Protein AF-A0A815GR82-F1 (afdb_monomer_lite)

Radius of gyration: 21.77 Å; chains: 1; bounding box: 47×23×67 Å

Secondary structure (DSSP, 8-state):
-HHHHHHHHHHHHHHHHHHHTS-HHHHT--GGGGGGG-----HHHHHHHHHHHHHHHHHHHHHHH-HHHHHHHHHHHHHHHHHHHHHHHHHHHHHHTT--HHHHHHHHHHHHHHHHHHHHHHHHHHHHHHHHHHHHHHHHHHHHHHHHT--

Foldseek 3Di:
DVVVVVVVVVVVVVLLVVVPPPPPVLLPDDPVLPPPPPDDDDDPVCVVVVVVVVSVSVVVCCCVPPPLVVVLVVVLVVLVVVLVVVLVVQLVVLVVVPDDPVVSVVVSVVSNVVSVVVSVVVNVVSSVVVVVVSSVVSVVVVVVVVVVVVD

Organism: NCBI:txid392033

pLDDT: mean 78.32, std 13.06, range [50.53, 94.06]

Sequence (151 aa):
MLSTLFTYTSTCLLFLSRFSTNKRYDVGLPNYIFENEHESINEHTIKKLSYKKEIALVYEWLYIHCSSFRSTCYIVTSIWSIGFLLEFLGRLTLILVRLSINKIVIY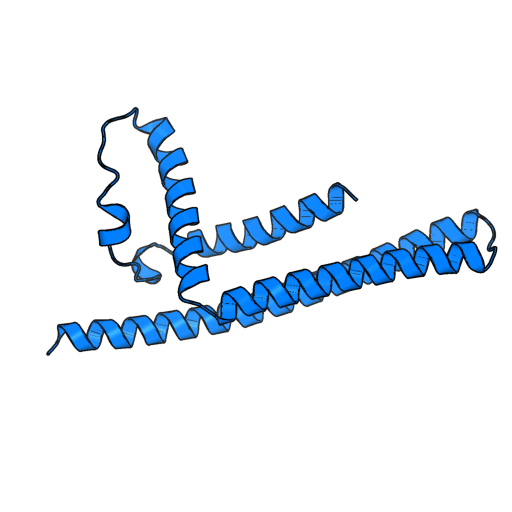GYVILSSVTSIMILLTIICIVKERKQTLIFIKQWKNDHLNVQQE

Structure (mmCIF, N/CA/C/O backbone):
data_AF-A0A815GR82-F1
#
_entry.id   AF-A0A815GR82-F1
#
loop_
_atom_site.group_PDB
_atom_site.id
_atom_site.type_symbol
_atom_site.label_atom_id
_atom_site.label_alt_id
_atom_site.label_comp_id
_atom_site.label_asym_id
_atom_site.label_entity_id
_atom_site.label_seq_id
_atom_site.pdbx_PDB_ins_code
_atom_site.Cartn_x
_atom_site.Cartn_y
_atom_site.Cartn_z
_atom_site.occupancy
_atom_site.B_iso_or_equiv
_atom_site.auth_seq_id
_atom_site.auth_comp_id
_atom_site.auth_asym_id
_atom_site.auth_atom_id
_atom_site.pdbx_PDB_model_num
ATOM 1 N N . MET A 1 1 ? -15.533 1.776 7.549 1.00 50.75 1 MET A N 1
ATOM 2 C CA . MET A 1 1 ? -15.108 0.603 6.756 1.00 50.75 1 MET A CA 1
ATOM 3 C C . MET A 1 1 ? -15.104 0.910 5.257 1.00 50.75 1 MET A C 1
ATOM 5 O O . MET A 1 1 ? -14.072 0.707 4.638 1.00 50.75 1 MET A O 1
ATOM 9 N N . LEU A 1 2 ? -16.168 1.496 4.676 1.00 50.53 2 LEU A N 1
ATOM 10 C CA . LEU A 1 2 ? -16.110 1.999 3.287 1.00 50.53 2 LEU A CA 1
ATOM 11 C C . LEU A 1 2 ? -15.050 3.093 3.079 1.00 50.53 2 LEU A C 1
ATOM 13 O O . LEU A 1 2 ? -14.349 3.082 2.076 1.00 50.53 2 LEU A O 1
ATOM 17 N N . SER A 1 3 ? -14.906 4.008 4.039 1.00 57.38 3 SER A N 1
ATOM 18 C CA . SER A 1 3 ? -13.917 5.089 3.982 1.00 57.38 3 SER A CA 1
ATOM 19 C C . SER A 1 3 ? -12.483 4.565 3.879 1.00 57.38 3 SER A C 1
ATOM 21 O O . SER A 1 3 ? -11.732 5.044 3.043 1.00 57.38 3 SER A O 1
ATOM 23 N N . THR A 1 4 ? -12.127 3.539 4.655 1.00 56.34 4 THR A N 1
ATOM 24 C CA . THR A 1 4 ? -10.796 2.914 4.641 1.00 56.34 4 THR A CA 1
ATOM 25 C C . THR A 1 4 ? -10.513 2.140 3.355 1.00 56.34 4 THR A C 1
ATOM 27 O O . THR A 1 4 ? -9.397 2.208 2.842 1.00 56.34 4 THR A O 1
ATOM 30 N N . LEU A 1 5 ? -11.522 1.466 2.790 1.00 56.56 5 LEU A N 1
ATOM 31 C CA . LEU A 1 5 ? -11.400 0.816 1.482 1.00 56.56 5 LEU A CA 1
ATOM 32 C C . LEU A 1 5 ? -11.158 1.850 0.368 1.00 56.56 5 LEU A C 1
ATOM 34 O O . LEU A 1 5 ? -10.331 1.636 -0.515 1.00 56.56 5 LEU A O 1
ATOM 38 N N . PHE A 1 6 ? -11.826 3.005 0.460 1.00 61.09 6 PHE A N 1
ATOM 39 C CA . PHE A 1 6 ? -11.647 4.114 -0.475 1.00 61.09 6 PHE A CA 1
ATOM 40 C C . PHE A 1 6 ? -10.237 4.711 -0.390 1.00 61.09 6 PHE A C 1
ATOM 42 O O . PHE A 1 6 ? -9.629 5.015 -1.419 1.00 61.09 6 PHE A O 1
ATOM 49 N N . THR A 1 7 ? -9.676 4.831 0.819 1.00 64.62 7 THR A N 1
ATOM 50 C CA . THR A 1 7 ? -8.293 5.292 1.012 1.00 64.62 7 THR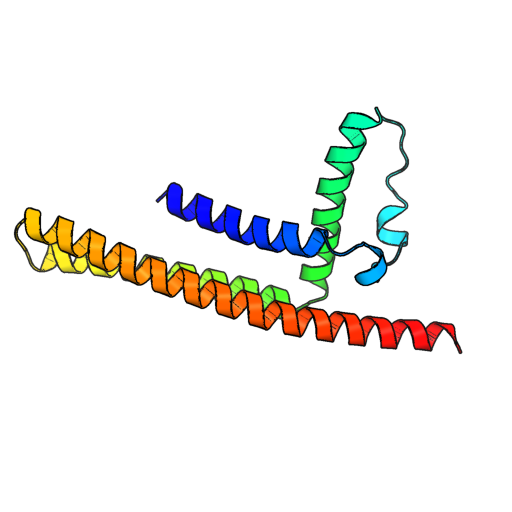 A CA 1
ATOM 51 C C . THR A 1 7 ? -7.284 4.321 0.405 1.00 64.62 7 THR A C 1
ATOM 53 O O . THR A 1 7 ? -6.302 4.768 -0.185 1.00 64.62 7 THR A O 1
ATOM 56 N N . TYR A 1 8 ? -7.534 3.010 0.491 1.00 59.84 8 TYR A N 1
ATOM 57 C CA . TYR A 1 8 ? -6.683 1.975 -0.105 1.00 59.84 8 TYR A CA 1
ATOM 58 C C . TYR A 1 8 ? -6.654 2.075 -1.635 1.00 59.84 8 TYR A C 1
ATOM 60 O O . TYR A 1 8 ? -5.585 2.208 -2.235 1.00 59.84 8 TYR A O 1
ATOM 68 N N . THR A 1 9 ? -7.826 2.114 -2.279 1.00 63.00 9 THR A N 1
ATOM 69 C CA . THR A 1 9 ? -7.900 2.280 -3.738 1.00 63.00 9 THR A CA 1
ATOM 70 C C . THR A 1 9 ? -7.302 3.608 -4.181 1.00 63.00 9 THR A C 1
ATOM 72 O O . THR A 1 9 ? -6.599 3.652 -5.183 1.00 63.00 9 THR A O 1
ATOM 75 N N . SER A 1 10 ? -7.518 4.677 -3.409 1.00 69.88 10 SER A N 1
ATOM 76 C CA . SER A 1 10 ? -7.027 6.017 -3.729 1.00 69.88 10 SER A CA 1
ATOM 77 C C . SER A 1 10 ? -5.509 6.144 -3.579 1.00 69.88 10 SER A C 1
ATOM 79 O O . SER A 1 10 ? -4.862 6.729 -4.439 1.00 69.88 10 SER A O 1
ATOM 81 N N . THR A 1 11 ? -4.897 5.551 -2.548 1.00 66.88 11 THR A N 1
ATOM 82 C CA . THR A 1 11 ? -3.430 5.579 -2.374 1.00 66.88 11 THR A CA 1
ATOM 83 C C . THR A 1 11 ? -2.709 4.745 -3.426 1.00 66.88 11 THR A C 1
ATOM 85 O O . THR A 1 11 ? -1.690 5.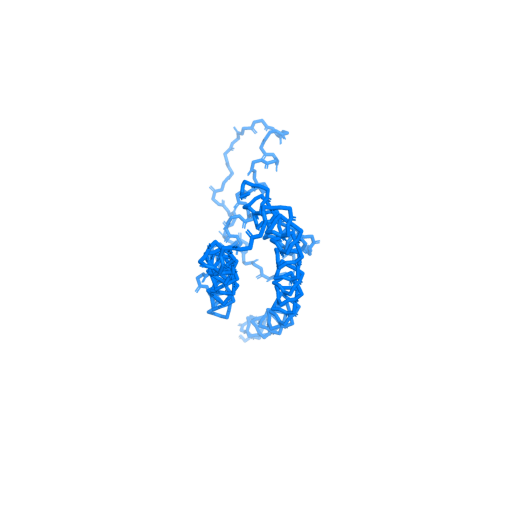190 -3.956 1.00 66.88 11 THR A O 1
ATOM 88 N N . CYS A 1 12 ? -3.269 3.593 -3.799 1.00 64.50 12 CYS A N 1
ATOM 89 C CA . CYS A 1 12 ? -2.762 2.807 -4.919 1.00 64.50 12 CYS A CA 1
ATOM 90 C C . CYS A 1 12 ? -2.897 3.588 -6.242 1.00 64.50 12 CYS A C 1
ATOM 92 O O . CYS A 1 12 ? -1.927 3.713 -6.988 1.00 64.50 12 CYS A O 1
ATOM 94 N N . LEU A 1 13 ? -4.049 4.231 -6.485 1.00 66.19 13 LEU A N 1
ATOM 95 C CA . LEU A 1 13 ? -4.254 5.095 -7.655 1.00 66.19 13 LEU A CA 1
ATOM 96 C C . LEU A 1 13 ? -3.322 6.310 -7.682 1.00 66.19 13 LEU A C 1
ATOM 98 O O . LEU A 1 13 ? -2.836 6.679 -8.746 1.00 66.19 13 LEU A O 1
ATOM 102 N N . LEU A 1 14 ? -3.067 6.945 -6.539 1.00 69.12 14 LEU A N 1
ATOM 103 C CA . LEU A 1 14 ? -2.163 8.091 -6.433 1.00 69.12 14 LEU A CA 1
ATOM 104 C C . LEU A 1 14 ? -0.720 7.685 -6.723 1.00 69.12 14 LEU A C 1
ATOM 106 O O . LEU A 1 14 ? 0.002 8.429 -7.386 1.00 69.12 14 LEU A O 1
ATOM 110 N N . PHE A 1 15 ? -0.305 6.499 -6.275 1.00 67.69 15 PHE A N 1
ATOM 111 C CA . PHE A 1 15 ? 0.989 5.939 -6.645 1.00 67.69 15 PHE A CA 1
ATOM 112 C C . PHE A 1 15 ? 1.081 5.713 -8.161 1.00 67.69 15 PHE A C 1
ATOM 114 O O . PHE A 1 15 ? 2.035 6.173 -8.790 1.00 67.69 15 PHE A O 1
ATOM 121 N N . LEU A 1 16 ? 0.052 5.106 -8.759 1.00 63.84 16 LEU A N 1
ATOM 122 C CA . LEU A 1 16 ? -0.025 4.852 -10.202 1.00 63.84 16 LEU A CA 1
ATOM 123 C C . LEU A 1 16 ? -0.026 6.147 -11.023 1.00 63.84 16 LEU A C 1
ATOM 125 O O . LEU A 1 16 ? 0.732 6.285 -11.982 1.00 63.84 16 LEU A O 1
ATOM 129 N N . SER A 1 17 ? -0.812 7.140 -10.604 1.00 65.75 17 SER A N 1
ATOM 130 C CA . SER A 1 17 ? -0.869 8.448 -11.257 1.00 65.75 17 SER A CA 1
ATOM 131 C C . SER A 1 17 ? 0.486 9.149 -11.235 1.00 65.75 17 SER A C 1
ATOM 133 O O . SER A 1 17 ? 0.823 9.843 -12.189 1.00 65.75 17 SER A O 1
ATOM 135 N N . ARG A 1 18 ? 1.267 8.976 -10.164 1.00 66.31 18 ARG A N 1
ATOM 136 C CA . ARG A 1 18 ? 2.589 9.596 -10.020 1.00 66.31 18 ARG A CA 1
ATOM 137 C C . ARG A 1 18 ? 3.682 8.845 -10.783 1.00 66.31 18 ARG A C 1
ATOM 139 O O . ARG A 1 18 ? 4.707 9.438 -11.109 1.00 66.31 18 ARG A O 1
ATOM 146 N N . PHE A 1 19 ? 3.466 7.565 -11.079 1.00 62.59 19 PHE A N 1
ATOM 147 C CA . PHE A 1 19 ? 4.324 6.796 -11.978 1.00 62.59 19 PHE A CA 1
ATOM 148 C C . PHE A 1 19 ? 4.088 7.201 -13.441 1.00 62.59 19 PHE A C 1
ATOM 150 O O . PHE A 1 19 ? 5.042 7.438 -14.174 1.00 62.59 19 PHE A O 1
ATOM 157 N N . SER A 1 20 ? 2.822 7.397 -13.829 1.00 58.28 20 SER A N 1
ATOM 158 C CA . SER A 1 20 ? 2.429 7.779 -15.193 1.00 58.28 20 SER A CA 1
ATOM 159 C C . SER A 1 20 ? 2.836 9.200 -15.606 1.00 58.28 20 SER A C 1
ATOM 161 O O . SER A 1 20 ? 2.840 9.506 -16.795 1.00 58.28 20 SER A O 1
ATOM 163 N N . THR A 1 21 ? 3.156 10.088 -14.658 1.00 57.88 21 THR A N 1
ATOM 164 C CA . THR A 1 21 ? 3.628 11.448 -14.979 1.00 57.88 21 THR A CA 1
ATOM 165 C C . THR A 1 21 ? 5.073 11.495 -15.471 1.00 57.88 21 THR A C 1
ATOM 167 O O . THR A 1 21 ? 5.479 12.512 -16.032 1.00 57.88 21 THR A O 1
ATOM 170 N N . ASN A 1 22 ? 5.853 10.425 -15.281 1.00 58.66 22 ASN A N 1
ATOM 171 C CA . ASN A 1 22 ? 7.136 10.312 -15.965 1.00 58.66 22 ASN A CA 1
ATOM 172 C C . ASN A 1 22 ? 6.866 10.038 -17.443 1.00 58.66 22 ASN A C 1
ATOM 174 O O . ASN A 1 22 ? 6.060 9.181 -17.798 1.00 58.66 22 ASN A O 1
ATOM 178 N N . LYS A 1 23 ? 7.501 10.824 -18.309 1.00 60.75 23 LYS A N 1
ATOM 179 C CA . LYS A 1 23 ? 7.229 10.797 -19.741 1.00 60.75 23 LYS A CA 1
ATOM 180 C C . LYS A 1 23 ? 7.566 9.402 -20.296 1.00 60.75 23 LYS A C 1
ATOM 182 O O . LYS A 1 23 ? 8.573 8.826 -19.901 1.00 60.75 23 LYS A O 1
ATOM 187 N N . ARG A 1 24 ? 6.741 8.863 -21.209 1.00 61.09 24 ARG A N 1
ATOM 188 C CA . ARG A 1 24 ? 6.836 7.484 -21.758 1.00 61.09 24 ARG A CA 1
ATOM 189 C C . ARG A 1 24 ? 8.261 7.051 -22.136 1.00 61.09 24 ARG A C 1
ATOM 191 O O . ARG A 1 24 ? 8.648 5.910 -21.911 1.00 61.09 24 ARG A O 1
ATOM 198 N N . TYR A 1 25 ? 9.049 7.984 -22.662 1.00 61.19 25 TYR A N 1
ATOM 199 C CA . TYR A 1 25 ? 10.434 7.780 -23.094 1.00 61.19 25 TYR A CA 1
ATOM 200 C C . TYR A 1 25 ? 11.416 7.474 -21.951 1.00 61.19 25 TYR A C 1
ATOM 202 O O . TYR A 1 25 ? 12.452 6.859 -22.194 1.00 61.19 25 TYR A O 1
ATOM 210 N N . ASP A 1 26 ? 11.096 7.834 -20.707 1.00 65.12 26 ASP A N 1
ATOM 211 C CA . ASP A 1 26 ? 11.948 7.529 -19.551 1.00 65.12 26 ASP A CA 1
ATOM 212 C C . ASP A 1 26 ? 11.798 6.081 -19.073 1.00 65.12 26 ASP A C 1
ATOM 214 O O . ASP A 1 26 ? 12.698 5.557 -18.417 1.00 65.12 26 ASP A O 1
ATOM 218 N N . VAL A 1 27 ? 10.675 5.430 -19.391 1.00 63.94 27 VAL A N 1
ATOM 219 C CA . VAL A 1 27 ? 10.373 4.069 -18.918 1.00 63.94 27 VAL A CA 1
ATOM 220 C C . VAL A 1 27 ? 10.901 3.006 -19.890 1.00 63.94 27 VAL A C 1
ATOM 222 O O . VAL A 1 27 ? 11.038 1.849 -19.512 1.00 63.94 27 VAL A O 1
ATOM 225 N N . GLY A 1 28 ? 11.252 3.396 -21.121 1.00 64.19 28 GLY A N 1
ATOM 226 C CA . GLY A 1 28 ? 11.826 2.491 -22.118 1.00 64.19 28 GLY A CA 1
ATOM 227 C C . GLY A 1 28 ? 10.850 1.435 -22.641 1.00 64.19 28 GLY A C 1
ATOM 228 O O . GLY A 1 28 ? 11.300 0.437 -23.189 1.00 64.19 28 GLY A O 1
ATOM 229 N N . LEU A 1 29 ? 9.531 1.622 -22.487 1.00 67.62 29 LEU A N 1
ATOM 230 C CA . LEU A 1 29 ? 8.577 0.647 -23.016 1.00 67.62 29 LEU A CA 1
ATOM 231 C C . LEU A 1 29 ? 8.728 0.525 -24.537 1.00 67.62 29 LEU A C 1
ATOM 233 O O . LEU A 1 29 ? 8.782 1.547 -25.227 1.00 67.62 29 LEU A O 1
ATOM 237 N N . PRO A 1 30 ? 8.769 -0.702 -25.072 1.00 66.94 30 PRO A N 1
ATOM 238 C CA . PRO A 1 30 ? 8.914 -0.894 -26.498 1.00 66.94 30 PRO A CA 1
ATOM 239 C C . PRO A 1 30 ? 7.636 -0.483 -27.243 1.00 66.94 30 PRO A C 1
ATOM 241 O O . PRO A 1 30 ? 6.517 -0.783 -26.823 1.00 66.94 30 PRO A O 1
ATOM 244 N N . ASN A 1 31 ? 7.814 0.199 -28.377 1.00 69.88 31 ASN A N 1
ATOM 245 C CA . ASN A 1 31 ? 6.718 0.809 -29.138 1.00 69.88 31 ASN A CA 1
ATOM 246 C C . ASN A 1 31 ? 5.704 -0.213 -29.686 1.00 69.88 31 ASN A C 1
ATOM 248 O O . ASN A 1 31 ? 4.536 0.134 -29.851 1.00 69.88 31 ASN A O 1
ATOM 252 N N . TYR A 1 32 ? 6.113 -1.473 -29.888 1.00 72.06 32 TYR A N 1
ATOM 253 C CA . TYR A 1 32 ? 5.249 -2.533 -30.425 1.00 72.06 32 TYR A CA 1
ATOM 254 C C . TYR A 1 32 ? 4.037 -2.850 -29.532 1.00 72.06 32 TYR A C 1
ATOM 256 O O . TYR A 1 32 ? 3.045 -3.386 -30.017 1.00 72.06 32 TYR A O 1
ATOM 264 N N . ILE A 1 33 ? 4.074 -2.506 -28.235 1.00 66.31 33 ILE A N 1
ATOM 265 C CA . ILE A 1 33 ? 2.935 -2.701 -27.317 1.00 66.31 33 ILE A CA 1
ATOM 266 C C . ILE A 1 33 ? 1.726 -1.842 -27.743 1.00 66.31 33 ILE A C 1
ATOM 268 O O . ILE A 1 33 ? 0.589 -2.162 -27.403 1.00 66.31 33 ILE A O 1
ATOM 272 N N . PHE A 1 34 ? 1.951 -0.772 -28.512 1.00 66.62 34 PHE A N 1
ATOM 273 C CA . PHE A 1 34 ? 0.934 0.227 -28.847 1.00 66.62 34 PHE A CA 1
ATOM 274 C C . PHE A 1 34 ? 0.488 0.221 -30.318 1.00 66.62 34 PHE A C 1
ATOM 276 O O . PHE A 1 34 ? -0.399 0.994 -30.675 1.00 66.62 34 PHE A O 1
ATOM 283 N N . GLU A 1 35 ? 1.061 -0.626 -31.178 1.00 66.50 35 GLU A N 1
ATOM 284 C CA . GLU A 1 35 ? 0.817 -0.572 -32.632 1.00 66.50 35 GLU A CA 1
ATOM 285 C C . GLU A 1 35 ? -0.545 -1.145 -33.075 1.00 66.50 35 GLU A C 1
ATOM 287 O O . GLU A 1 35 ? -1.006 -0.836 -34.170 1.00 66.50 35 GLU A O 1
ATOM 292 N N . ASN A 1 36 ? -1.251 -1.896 -32.223 1.00 61.78 36 ASN A N 1
ATOM 293 C CA . ASN A 1 36 ? -2.476 -2.612 -32.617 1.00 61.78 36 ASN A CA 1
ATOM 294 C C . ASN A 1 36 ? -3.806 -1.834 -32.470 1.00 61.78 36 ASN A C 1
ATOM 296 O O . ASN A 1 36 ? -4.851 -2.406 -32.765 1.00 61.78 36 ASN A O 1
ATOM 300 N N . GLU A 1 37 ? -3.829 -0.568 -32.026 1.00 57.69 37 GLU A N 1
ATOM 301 C CA . GLU A 1 37 ? -5.098 0.143 -31.718 1.00 57.69 37 GLU A CA 1
ATOM 302 C C . GLU A 1 37 ? -5.487 1.278 -32.695 1.00 57.69 37 GLU A C 1
ATOM 304 O O . GLU A 1 37 ? -6.329 2.119 -32.371 1.00 57.69 37 GLU A O 1
ATOM 309 N N . HIS A 1 38 ? -4.926 1.319 -33.907 1.00 55.25 38 HIS A N 1
ATOM 310 C CA . HIS A 1 38 ? -5.271 2.331 -34.918 1.00 55.25 38 HIS A CA 1
ATOM 311 C C . HIS A 1 38 ? -6.582 2.004 -35.678 1.00 55.25 38 HIS A C 1
ATOM 313 O O . HIS A 1 38 ? -6.574 1.790 -36.885 1.00 55.25 38 HIS A O 1
ATOM 319 N N . GLU A 1 39 ? -7.732 2.018 -34.995 1.00 57.25 39 GLU A N 1
ATOM 320 C CA . GLU A 1 39 ? -9.055 2.083 -35.645 1.00 57.25 39 GLU A CA 1
ATOM 321 C C . GLU A 1 39 ? -9.833 3.348 -35.235 1.00 57.25 39 GLU A C 1
ATOM 323 O O . GLU A 1 39 ? -9.906 3.747 -34.072 1.00 57.25 39 GLU A O 1
ATOM 328 N N . SER A 1 40 ? -10.380 4.020 -36.249 1.00 58.59 40 SER A N 1
ATOM 329 C CA . SER A 1 40 ? -10.936 5.375 -36.252 1.00 58.59 40 SER A CA 1
ATOM 330 C C . SER A 1 40 ? -12.221 5.535 -35.426 1.00 58.59 40 SER A C 1
ATOM 332 O O . SER A 1 40 ? -13.304 5.170 -35.883 1.00 58.59 40 SER A O 1
ATOM 334 N N . ILE A 1 41 ? -12.142 6.149 -34.242 1.00 58.09 41 ILE A N 1
ATOM 335 C CA . ILE A 1 41 ? -13.312 6.599 -33.458 1.00 58.09 41 ILE A CA 1
ATOM 336 C C . ILE A 1 41 ? -13.048 8.033 -32.919 1.00 58.09 41 ILE A C 1
ATOM 338 O O . ILE A 1 41 ? -11.923 8.515 -32.905 1.00 58.09 41 ILE A O 1
ATOM 342 N N . ASN A 1 42 ? -14.091 8.772 -32.538 1.00 59.22 42 ASN A N 1
ATOM 343 C CA . ASN A 1 42 ? -14.072 10.180 -32.099 1.00 59.22 42 ASN A CA 1
ATOM 344 C C . ASN A 1 42 ? -12.903 10.610 -31.168 1.00 59.22 42 ASN A C 1
ATOM 346 O O . ASN A 1 42 ? -12.789 10.157 -30.025 1.00 59.22 42 ASN A O 1
ATOM 350 N N . GLU A 1 43 ? -12.120 11.599 -31.617 1.00 60.56 43 GLU A N 1
ATOM 351 C CA . GLU A 1 43 ? -10.818 12.039 -31.073 1.00 60.56 43 GLU A CA 1
ATOM 352 C C . GLU A 1 43 ? -10.783 12.341 -29.561 1.00 60.56 43 GLU A C 1
ATOM 354 O O . GLU A 1 43 ? -9.839 11.965 -28.859 1.00 60.56 43 GLU A O 1
ATOM 359 N N . HIS A 1 44 ? -11.804 13.012 -29.021 1.00 57.84 44 HIS A N 1
ATOM 360 C CA . HIS A 1 44 ? -11.739 13.546 -27.655 1.00 57.84 44 HIS A CA 1
ATOM 361 C C . HIS A 1 44 ? -12.126 12.523 -26.573 1.00 57.84 44 HIS A C 1
ATOM 363 O O . HIS A 1 44 ? -11.589 12.547 -25.460 1.00 57.84 44 HIS A O 1
ATOM 369 N N . THR A 1 45 ? -13.023 11.591 -26.903 1.00 56.78 45 THR A N 1
ATOM 370 C CA . THR A 1 45 ? -13.405 10.475 -26.023 1.00 56.78 45 THR A CA 1
ATOM 371 C C . THR A 1 45 ? -12.396 9.329 -26.146 1.00 56.78 45 THR A C 1
ATOM 373 O O . THR A 1 45 ? -12.076 8.706 -25.130 1.00 56.78 45 THR A O 1
ATOM 376 N N . ILE A 1 46 ? -11.799 9.129 -27.336 1.00 59.75 46 ILE A N 1
ATOM 377 C CA . ILE A 1 46 ? -10.656 8.222 -27.536 1.00 59.75 46 ILE A CA 1
ATOM 378 C C . ILE A 1 46 ? -9.498 8.602 -26.623 1.00 59.75 46 ILE A C 1
ATOM 380 O O . ILE A 1 46 ? -8.977 7.735 -25.926 1.00 59.75 46 ILE A O 1
ATOM 384 N N . LYS A 1 47 ? -9.092 9.879 -26.580 1.00 60.44 47 LYS A N 1
ATOM 385 C CA . LYS A 1 47 ? -7.861 10.272 -25.870 1.00 60.44 47 LYS A CA 1
ATOM 386 C C . LYS A 1 47 ? -7.876 9.878 -24.389 1.00 60.44 47 LYS A C 1
ATOM 388 O O . LYS A 1 47 ? -6.861 9.450 -23.845 1.00 60.44 47 LYS A O 1
ATOM 393 N N . LYS A 1 48 ? -9.042 9.968 -23.736 1.00 61.12 48 LYS A N 1
ATOM 394 C CA . LYS A 1 48 ? -9.211 9.604 -22.319 1.00 61.12 48 LYS A CA 1
ATOM 395 C C . LYS A 1 48 ? -9.335 8.090 -22.097 1.00 61.12 48 LYS A C 1
ATOM 397 O O . LYS A 1 48 ? -8.892 7.600 -21.058 1.00 61.12 48 LYS A O 1
ATOM 402 N N . LEU A 1 49 ? -9.926 7.356 -23.043 1.00 61.38 49 LEU A N 1
ATOM 403 C CA . LEU A 1 49 ? -10.018 5.888 -23.012 1.00 61.38 49 LEU A CA 1
ATOM 404 C C . LEU A 1 49 ? -8.663 5.226 -23.299 1.00 61.38 49 LEU A C 1
ATOM 406 O O . LEU A 1 49 ? -8.271 4.316 -22.572 1.00 61.38 49 LEU A O 1
ATOM 410 N N . SER A 1 50 ? -7.924 5.747 -24.279 1.00 68.88 50 SER A N 1
ATOM 411 C CA . SER A 1 50 ? -6.571 5.316 -24.644 1.00 68.88 50 SER A CA 1
ATOM 412 C C . SER A 1 50 ? -5.596 5.473 -23.471 1.00 68.88 50 SER A C 1
ATOM 414 O O . SER A 1 50 ? -4.904 4.521 -23.123 1.00 68.88 50 SER A O 1
ATOM 416 N N . TYR A 1 51 ? -5.635 6.605 -22.755 1.00 70.88 51 TYR A N 1
ATOM 417 C CA . TYR A 1 51 ? -4.780 6.815 -21.580 1.00 70.88 51 TYR A CA 1
ATOM 418 C C . TYR A 1 51 ? -5.025 5.789 -20.460 1.00 70.88 51 TYR A C 1
ATOM 420 O O . TYR A 1 51 ? -4.084 5.298 -19.844 1.00 70.88 51 TYR A O 1
ATOM 428 N N . LYS A 1 52 ? -6.285 5.417 -20.192 1.00 73.88 52 LYS A N 1
ATOM 429 C CA . LYS A 1 52 ? -6.588 4.392 -19.176 1.00 73.88 52 LYS A CA 1
ATOM 430 C C . LYS A 1 52 ? -6.095 3.002 -19.586 1.00 73.88 52 LYS A C 1
ATOM 432 O O . LYS A 1 52 ? -5.593 2.278 -18.730 1.00 73.88 52 LYS A O 1
ATOM 437 N N . LYS A 1 53 ? -6.246 2.639 -20.865 1.00 79.00 53 LYS A N 1
ATOM 438 C CA . LYS A 1 53 ? -5.761 1.361 -21.405 1.00 79.00 53 LYS A CA 1
ATOM 439 C C . LYS A 1 53 ? -4.241 1.268 -21.365 1.00 79.00 53 LYS A C 1
ATOM 441 O O . LYS A 1 53 ? -3.710 0.256 -20.929 1.00 79.00 53 LYS A O 1
ATOM 446 N N . GLU A 1 54 ? -3.548 2.339 -21.736 1.00 73.44 54 GLU A N 1
ATOM 447 C CA . GLU A 1 54 ? -2.090 2.404 -21.668 1.00 73.44 54 GLU A CA 1
ATOM 448 C C . GLU A 1 54 ? -1.576 2.145 -20.248 1.00 73.44 54 GLU A C 1
ATOM 450 O O . GLU A 1 54 ? -0.680 1.328 -20.058 1.00 73.44 54 GLU A O 1
ATOM 455 N N . ILE A 1 55 ? -2.172 2.782 -19.234 1.00 77.00 55 ILE A N 1
ATOM 456 C CA . ILE A 1 55 ? -1.783 2.551 -17.834 1.00 77.00 55 ILE A CA 1
ATOM 457 C C . ILE A 1 55 ? -2.004 1.089 -17.437 1.00 77.00 55 ILE A C 1
ATOM 459 O O . ILE A 1 55 ? -1.184 0.528 -16.714 1.00 77.00 55 ILE A O 1
ATOM 463 N N . ALA A 1 56 ? -3.093 0.472 -17.904 1.00 79.88 56 ALA A N 1
ATOM 464 C CA . ALA A 1 56 ? -3.372 -0.935 -17.638 1.00 79.88 56 ALA A CA 1
ATOM 465 C C . ALA A 1 56 ? -2.327 -1.859 -18.286 1.00 79.88 56 ALA A C 1
ATOM 467 O O . ALA A 1 56 ? -1.847 -2.766 -17.616 1.00 79.88 56 ALA A O 1
ATOM 468 N N . LEU A 1 57 ? -1.908 -1.586 -19.526 1.00 79.12 57 LEU A N 1
ATOM 469 C CA . LEU A 1 57 ? -0.858 -2.349 -20.215 1.00 79.12 57 LEU A CA 1
ATOM 470 C C . LEU A 1 57 ? 0.512 -2.182 -19.548 1.00 79.12 57 LEU A C 1
ATOM 472 O O . LEU A 1 57 ? 1.223 -3.160 -19.336 1.00 79.12 57 LEU A O 1
ATOM 476 N N . VAL A 1 58 ? 0.871 -0.955 -19.153 1.00 78.94 58 VAL A N 1
ATOM 477 C CA . VAL A 1 58 ? 2.100 -0.690 -18.384 1.00 78.94 58 VAL A CA 1
ATOM 478 C C . VAL A 1 58 ? 2.069 -1.454 -17.060 1.00 78.94 58 VAL A C 1
ATOM 480 O O . VAL A 1 58 ? 3.081 -2.016 -16.644 1.00 78.94 58 VAL A O 1
ATOM 483 N N . TYR A 1 59 ? 0.910 -1.491 -16.399 1.00 78.62 59 TYR A N 1
ATOM 484 C CA . TYR A 1 59 ? 0.729 -2.225 -15.154 1.00 78.62 59 TYR A CA 1
ATOM 485 C C . TYR A 1 59 ? 0.856 -3.733 -15.355 1.00 78.62 59 TYR A C 1
ATOM 487 O O . TYR A 1 59 ? 1.568 -4.381 -14.596 1.00 78.62 59 TYR A O 1
ATOM 495 N N . GLU A 1 60 ? 0.191 -4.288 -16.365 1.00 82.81 60 GLU A N 1
ATOM 496 C CA . GLU A 1 60 ? 0.256 -5.708 -16.700 1.00 82.81 60 GLU A CA 1
ATOM 497 C C . GLU A 1 60 ? 1.694 -6.125 -17.012 1.00 82.81 60 GLU A C 1
ATOM 499 O O . GLU A 1 60 ? 2.202 -7.087 -16.435 1.00 82.81 60 GLU A O 1
ATOM 504 N N . TRP A 1 61 ? 2.400 -5.329 -17.815 1.00 81.81 61 TRP A N 1
ATOM 505 C CA . TRP A 1 61 ? 3.813 -5.541 -18.098 1.00 81.81 61 TRP A CA 1
ATOM 506 C C . TRP A 1 61 ? 4.665 -5.501 -16.822 1.00 81.81 61 TRP A C 1
ATOM 508 O O . TRP A 1 61 ? 5.443 -6.422 -16.566 1.00 81.81 61 TRP A O 1
ATOM 518 N N . LEU A 1 62 ? 4.492 -4.480 -15.972 1.00 81.62 62 LEU A N 1
ATOM 519 C CA . LEU A 1 62 ? 5.240 -4.359 -14.718 1.00 81.62 62 LEU A CA 1
ATOM 520 C C . LEU A 1 62 ? 4.930 -5.527 -13.772 1.00 81.62 62 LEU A C 1
ATOM 522 O O . LEU A 1 62 ? 5.826 -6.043 -13.111 1.00 81.62 62 LEU A O 1
ATOM 526 N N . TYR A 1 63 ? 3.680 -5.977 -13.729 1.00 82.44 63 TYR A N 1
ATOM 527 C CA . TYR A 1 63 ? 3.250 -7.102 -12.912 1.00 82.44 63 TYR A CA 1
ATOM 528 C C . TYR A 1 63 ? 3.885 -8.419 -13.380 1.00 82.44 63 TYR A C 1
ATOM 530 O O . TYR A 1 63 ? 4.381 -9.196 -12.558 1.00 82.44 63 TYR A O 1
ATOM 538 N N . ILE A 1 64 ? 3.918 -8.659 -14.692 1.00 85.31 64 ILE A N 1
ATOM 539 C CA . ILE A 1 64 ? 4.504 -9.863 -15.287 1.00 85.31 64 ILE A CA 1
ATOM 540 C C . ILE A 1 64 ? 6.027 -9.862 -15.097 1.00 85.31 64 ILE A C 1
ATOM 542 O O . ILE A 1 64 ? 6.581 -10.819 -14.545 1.00 85.31 64 ILE A O 1
ATOM 546 N N . HIS A 1 65 ? 6.697 -8.775 -15.484 1.00 82.00 65 HIS A N 1
ATOM 547 C CA . HIS A 1 65 ? 8.157 -8.718 -15.580 1.00 82.00 65 HIS A CA 1
ATOM 548 C C . HIS A 1 65 ? 8.867 -8.307 -14.283 1.00 82.00 65 HIS A C 1
ATOM 550 O O . HIS A 1 65 ? 10.031 -8.656 -14.095 1.00 82.00 65 HIS A O 1
ATOM 556 N N . CYS A 1 66 ? 8.198 -7.621 -13.350 1.00 80.88 66 CYS A N 1
ATOM 557 C CA . CYS A 1 66 ? 8.804 -7.198 -12.087 1.00 80.88 66 CYS A CA 1
ATOM 558 C C . CYS A 1 66 ? 8.298 -8.045 -10.909 1.00 80.88 66 CYS A C 1
ATOM 560 O O . CYS A 1 66 ? 7.263 -7.773 -10.298 1.00 80.88 66 CYS A O 1
ATOM 562 N N . SER A 1 67 ? 9.067 -9.073 -10.530 1.00 85.25 67 SER A N 1
ATOM 563 C CA . SER A 1 67 ? 8.747 -9.892 -9.348 1.00 85.25 67 SER A CA 1
ATOM 564 C C . SER A 1 67 ? 8.763 -9.084 -8.042 1.00 85.25 67 SER A C 1
ATOM 566 O O . SER A 1 67 ? 7.997 -9.395 -7.128 1.00 85.25 67 SER A O 1
ATOM 568 N N . SER A 1 68 ? 9.610 -8.052 -7.941 1.00 81.19 68 SER A N 1
ATOM 569 C CA . SER A 1 68 ? 9.674 -7.182 -6.758 1.00 81.19 68 SER A CA 1
ATOM 570 C C . SER A 1 68 ? 8.354 -6.450 -6.544 1.00 81.19 68 SER A C 1
ATOM 572 O O . SER A 1 68 ? 7.811 -6.498 -5.445 1.00 81.19 68 SER A O 1
ATOM 574 N N . PHE A 1 69 ? 7.773 -5.909 -7.620 1.00 82.50 69 PHE A N 1
ATOM 575 C CA . PHE A 1 69 ? 6.485 -5.222 -7.580 1.00 82.50 69 PHE A CA 1
ATOM 576 C C . PHE A 1 69 ? 5.361 -6.118 -7.039 1.00 82.50 69 PHE A C 1
ATOM 578 O O . PHE A 1 69 ? 4.596 -5.713 -6.162 1.00 82.50 69 PHE A O 1
ATOM 585 N N . ARG A 1 70 ? 5.293 -7.376 -7.498 1.00 85.94 70 ARG A N 1
ATOM 586 C CA . ARG A 1 70 ? 4.333 -8.362 -6.971 1.00 85.94 70 ARG A CA 1
ATOM 587 C C . ARG A 1 70 ? 4.524 -8.597 -5.476 1.00 85.94 70 ARG A C 1
ATOM 589 O O . ARG A 1 70 ? 3.552 -8.583 -4.722 1.00 85.94 70 ARG A O 1
ATOM 596 N N . SER A 1 71 ? 5.772 -8.775 -5.046 1.00 85.56 71 SER A N 1
ATOM 597 C CA . SER A 1 71 ? 6.108 -8.955 -3.632 1.00 85.56 71 SER A CA 1
ATOM 598 C C . SER A 1 71 ? 5.653 -7.761 -2.790 1.00 85.56 71 SER A C 1
ATOM 600 O O . SER A 1 71 ? 5.018 -7.944 -1.752 1.00 85.56 71 SER A O 1
ATOM 602 N N . THR A 1 72 ? 5.852 -6.532 -3.273 1.00 84.00 72 THR A N 1
ATOM 603 C CA . THR A 1 72 ? 5.329 -5.323 -2.625 1.00 84.00 72 THR A CA 1
ATOM 604 C C . THR A 1 72 ? 3.826 -5.375 -2.437 1.00 84.00 72 THR A C 1
ATOM 606 O O . THR A 1 72 ? 3.338 -5.096 -1.344 1.00 84.00 72 THR A O 1
ATOM 609 N N . CYS A 1 73 ? 3.080 -5.702 -3.496 1.00 85.00 73 CYS A N 1
ATOM 610 C CA . CYS A 1 73 ? 1.625 -5.752 -3.445 1.00 85.00 73 CYS A CA 1
ATOM 611 C C . CYS A 1 73 ? 1.153 -6.752 -2.384 1.00 85.00 73 CYS A C 1
ATOM 613 O O . CYS A 1 73 ? 0.222 -6.450 -1.632 1.00 85.00 73 CYS A O 1
ATOM 615 N N . TYR A 1 74 ? 1.834 -7.895 -2.259 1.00 88.06 74 TYR A N 1
ATOM 616 C CA . TYR A 1 74 ? 1.563 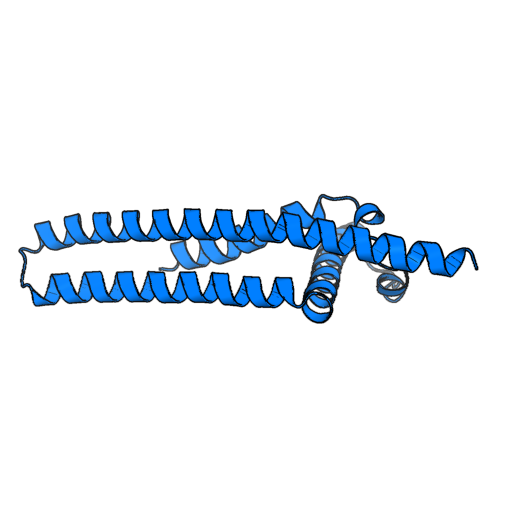-8.866 -1.202 1.00 88.06 74 TYR A CA 1
ATOM 617 C C . TYR A 1 74 ? 1.927 -8.342 0.187 1.00 88.06 74 TYR A C 1
ATOM 619 O O . TYR A 1 74 ? 1.130 -8.497 1.111 1.00 88.06 74 TYR A O 1
ATOM 627 N N . ILE A 1 75 ? 3.074 -7.677 0.350 1.00 87.75 75 ILE A N 1
ATOM 628 C CA . ILE A 1 75 ? 3.498 -7.095 1.632 1.00 87.75 75 ILE A CA 1
ATOM 629 C C . ILE A 1 75 ? 2.508 -6.022 2.087 1.00 87.75 75 ILE A C 1
ATOM 631 O O . ILE A 1 75 ? 2.043 -6.064 3.222 1.00 87.75 75 ILE A O 1
ATOM 635 N N . VAL A 1 76 ? 2.135 -5.091 1.207 1.00 87.12 76 VAL A N 1
ATOM 636 C CA . VAL A 1 76 ? 1.166 -4.031 1.516 1.00 87.12 76 VAL A CA 1
ATOM 637 C C . VAL A 1 76 ? -0.181 -4.648 1.885 1.00 87.12 76 VAL A C 1
ATOM 639 O O . VAL A 1 76 ? -0.730 -4.322 2.933 1.00 87.12 76 VAL A O 1
ATOM 642 N N . THR A 1 77 ? -0.688 -5.593 1.093 1.00 87.88 77 THR A N 1
ATOM 643 C CA . THR A 1 77 ? -1.951 -6.287 1.399 1.00 87.88 77 THR A CA 1
ATOM 644 C C . THR A 1 77 ? -1.885 -7.038 2.731 1.00 87.88 77 THR A C 1
ATOM 646 O O . THR A 1 77 ? -2.846 -7.014 3.501 1.00 87.88 77 THR A O 1
ATOM 649 N N . SER A 1 78 ? -0.740 -7.641 3.053 1.00 90.38 78 SER A N 1
ATOM 650 C CA . SER A 1 78 ? -0.520 -8.335 4.325 1.00 90.38 78 SER A CA 1
ATOM 651 C C . SER A 1 78 ? -0.498 -7.364 5.507 1.00 90.38 78 SER A C 1
ATOM 653 O O . SER A 1 78 ? -1.186 -7.607 6.494 1.00 90.38 78 SER A O 1
ATOM 655 N N . ILE A 1 79 ? 0.209 -6.230 5.398 1.00 89.75 79 ILE A N 1
ATOM 656 C CA . ILE A 1 79 ? 0.215 -5.162 6.415 1.00 89.75 79 ILE A CA 1
ATOM 657 C C . ILE A 1 79 ? -1.212 -4.672 6.669 1.00 89.75 79 ILE A C 1
ATOM 659 O O . ILE A 1 79 ? -1.621 -4.523 7.820 1.00 89.75 79 ILE A O 1
ATOM 663 N N . TRP A 1 80 ? -1.984 -4.466 5.599 1.00 89.62 80 TRP A N 1
ATOM 664 C CA . TRP A 1 80 ? -3.373 -4.035 5.706 1.00 89.62 80 TRP A CA 1
ATOM 665 C C . TRP A 1 80 ? -4.262 -5.068 6.395 1.00 89.62 80 TRP A C 1
ATOM 667 O O . TRP A 1 80 ? -5.006 -4.731 7.314 1.00 89.62 80 TRP A O 1
ATOM 677 N N . SER A 1 81 ? -4.126 -6.333 6.006 1.00 91.50 81 SER A N 1
ATOM 678 C CA . SER A 1 81 ? -4.878 -7.444 6.595 1.00 91.50 81 SER A CA 1
ATOM 679 C C . SER A 1 81 ? -4.575 -7.608 8.086 1.00 91.50 81 SER A C 1
ATOM 681 O O . SER A 1 81 ? -5.495 -7.729 8.892 1.00 91.50 81 SER A O 1
ATOM 683 N N . ILE A 1 82 ? -3.296 -7.539 8.470 1.00 93.62 82 ILE A N 1
ATOM 684 C CA . ILE A 1 82 ? -2.864 -7.607 9.872 1.00 93.62 82 ILE A CA 1
ATOM 685 C C . ILE A 1 82 ? -3.397 -6.408 10.660 1.00 93.62 82 ILE A C 1
ATOM 687 O O . ILE A 1 82 ? -3.908 -6.581 11.763 1.00 93.62 82 ILE A O 1
ATOM 691 N N . GLY A 1 83 ? -3.324 -5.197 10.104 1.00 91.44 83 GLY A N 1
ATOM 692 C CA . GLY A 1 83 ? -3.838 -3.998 10.763 1.00 91.44 83 GLY A CA 1
ATOM 693 C C . GLY A 1 83 ? -5.343 -4.062 11.030 1.00 91.44 83 GLY A C 1
ATOM 694 O O . GLY A 1 83 ? -5.776 -3.783 12.148 1.00 91.44 83 GLY A O 1
ATOM 695 N N . PHE A 1 84 ? -6.138 -4.521 10.058 1.00 89.75 84 PHE A N 1
ATOM 696 C CA . PHE A 1 84 ? -7.575 -4.741 10.261 1.00 89.75 84 PHE A CA 1
ATOM 697 C C . PHE A 1 84 ? -7.869 -5.857 11.268 1.00 89.75 84 PHE A C 1
ATOM 699 O O . PHE A 1 84 ? -8.803 -5.734 12.062 1.00 89.75 84 PHE A O 1
ATOM 706 N N . LEU A 1 85 ? -7.066 -6.924 11.283 1.00 92.81 85 LEU A N 1
ATOM 707 C CA . LEU A 1 85 ? -7.196 -7.987 12.277 1.00 92.81 85 LEU A CA 1
ATOM 708 C C . LEU A 1 85 ? -6.929 -7.457 13.694 1.00 92.81 85 LEU A C 1
ATOM 710 O O . LEU A 1 85 ? -7.698 -7.742 14.610 1.00 92.81 85 LEU A O 1
ATOM 714 N N . LEU A 1 86 ? -5.880 -6.651 13.878 1.00 92.31 86 LEU A N 1
ATOM 715 C CA . LEU A 1 86 ? -5.564 -6.019 15.161 1.00 92.31 86 LEU A CA 1
ATOM 716 C C . LEU A 1 86 ? -6.653 -5.040 15.604 1.00 92.31 86 LEU A C 1
ATOM 718 O O . LEU A 1 86 ? -7.008 -5.016 16.781 1.00 92.31 86 LEU A O 1
ATOM 722 N N . GLU A 1 87 ? -7.223 -4.270 14.677 1.00 90.31 87 GLU A N 1
ATOM 723 C CA . GLU A 1 87 ? -8.369 -3.405 14.962 1.00 90.31 87 GLU A CA 1
ATOM 724 C C . GLU A 1 87 ? -9.566 -4.223 15.474 1.00 90.31 87 GLU A C 1
ATOM 726 O O . GLU A 1 87 ? -10.171 -3.884 16.497 1.00 90.31 87 GLU A O 1
ATOM 731 N N . PHE A 1 88 ? -9.887 -5.324 14.789 1.00 92.25 88 PHE A N 1
ATOM 732 C CA . PHE A 1 88 ? -10.967 -6.225 15.179 1.00 92.25 88 PHE A CA 1
ATOM 733 C C . PHE A 1 88 ? -10.725 -6.831 16.568 1.00 92.25 88 PHE A C 1
ATOM 735 O O . PHE A 1 88 ? -11.605 -6.768 17.429 1.00 92.25 88 PHE A O 1
ATOM 742 N N . LEU A 1 89 ? -9.517 -7.342 16.822 1.00 93.69 89 LEU A N 1
ATOM 743 C CA . LEU A 1 89 ? -9.128 -7.901 18.118 1.00 93.69 89 LEU A CA 1
ATOM 744 C C . LEU A 1 89 ? -9.159 -6.853 19.236 1.00 93.69 89 LEU A C 1
ATOM 746 O O . LEU A 1 89 ? -9.606 -7.154 20.343 1.00 93.69 89 LEU A O 1
ATOM 750 N N . GLY A 1 90 ? -8.743 -5.617 18.957 1.00 90.81 90 GLY A N 1
ATOM 751 C CA . GLY A 1 90 ? -8.808 -4.512 19.911 1.00 90.81 90 GLY A CA 1
ATOM 752 C C . GLY A 1 90 ? -10.244 -4.214 20.345 1.00 90.81 90 GLY A C 1
ATOM 753 O O . GLY A 1 90 ? -10.529 -4.127 21.540 1.00 90.81 90 GLY A O 1
ATOM 754 N N . ARG A 1 91 ? -11.182 -4.142 19.391 1.00 88.75 91 ARG A N 1
ATOM 755 C CA . ARG A 1 91 ? -12.613 -3.957 19.693 1.00 88.75 91 ARG A CA 1
ATOM 756 C C . ARG A 1 91 ? -13.200 -5.149 20.447 1.00 88.75 91 ARG A C 1
ATOM 758 O O . ARG A 1 91 ? -13.929 -4.947 21.414 1.00 88.75 91 ARG A O 1
ATOM 765 N N . LEU A 1 92 ? -12.861 -6.371 20.037 1.00 93.19 92 LEU A N 1
ATOM 766 C CA . LEU A 1 92 ? -13.314 -7.593 20.703 1.00 93.19 92 LEU A CA 1
ATOM 767 C C . LEU A 1 92 ? -12.848 -7.635 22.165 1.00 93.19 92 LEU A C 1
ATOM 769 O O . LEU A 1 92 ? -13.638 -7.921 23.063 1.00 93.19 92 LEU A O 1
ATOM 773 N N . THR A 1 93 ? -11.589 -7.273 22.412 1.00 93.25 93 THR A N 1
ATOM 774 C CA . THR A 1 93 ? -11.008 -7.209 23.759 1.00 93.25 93 THR A CA 1
ATOM 775 C C . THR A 1 93 ? -11.717 -6.165 24.623 1.00 93.25 93 THR A C 1
ATOM 777 O O . THR A 1 93 ? -12.063 -6.450 25.767 1.00 93.25 93 THR A O 1
ATOM 780 N N . LEU A 1 94 ? -12.010 -4.976 24.083 1.00 90.44 94 LEU A N 1
ATOM 781 C CA . LEU A 1 94 ? -12.754 -3.941 24.815 1.00 90.44 94 LEU A CA 1
ATOM 782 C C . LEU A 1 94 ? -14.156 -4.408 25.237 1.00 90.44 94 LEU A C 1
ATOM 784 O O . LEU A 1 94 ? -14.603 -4.076 26.336 1.00 90.44 94 LEU A O 1
ATOM 788 N N . ILE A 1 95 ? -14.833 -5.188 24.388 1.00 90.62 95 ILE A N 1
ATOM 789 C CA . ILE A 1 95 ? -16.147 -5.772 24.693 1.00 90.62 95 ILE A CA 1
ATOM 790 C C . ILE A 1 95 ? -16.022 -6.836 25.793 1.00 90.62 95 ILE A C 1
ATOM 792 O O . ILE A 1 95 ? -16.810 -6.838 26.740 1.00 90.62 95 ILE A O 1
ATOM 796 N N . LEU A 1 96 ? -15.010 -7.705 25.705 1.00 93.62 96 LEU A N 1
ATOM 797 C CA . LEU A 1 96 ? -14.755 -8.772 26.679 1.00 93.62 96 LEU A CA 1
ATOM 798 C C . LEU A 1 96 ? -14.487 -8.241 28.093 1.00 93.62 96 LEU A C 1
ATOM 800 O O . LEU A 1 96 ? -14.972 -8.818 29.062 1.00 93.62 96 LEU A O 1
ATOM 804 N N . VAL A 1 97 ? -13.772 -7.120 28.224 1.00 93.62 97 VAL A N 1
ATOM 805 C CA . VAL A 1 97 ? -13.403 -6.543 29.531 1.00 93.62 97 VAL A CA 1
ATOM 806 C C . VAL A 1 97 ? -14.585 -5.827 30.221 1.00 93.62 97 VAL A C 1
ATOM 808 O O . VAL A 1 97 ? -14.447 -5.357 31.347 1.00 93.62 97 VAL A O 1
ATOM 811 N N . ARG A 1 98 ? -15.780 -5.769 29.603 1.00 90.19 98 ARG A N 1
ATOM 812 C CA . ARG A 1 98 ? -16.985 -5.113 30.160 1.00 90.19 98 ARG A CA 1
ATOM 813 C C . ARG A 1 98 ? -16.718 -3.688 30.677 1.00 90.19 98 ARG A C 1
ATOM 815 O O . ARG A 1 98 ? -17.226 -3.285 31.725 1.00 90.19 98 ARG A O 1
ATOM 822 N N . LEU A 1 99 ? -15.926 -2.897 29.949 1.00 88.00 99 LEU A N 1
ATOM 823 C CA . LEU A 1 99 ? -15.787 -1.475 30.275 1.00 88.00 99 LEU A CA 1
ATOM 824 C C . LEU A 1 99 ? -17.129 -0.745 30.121 1.00 88.00 99 LEU A C 1
ATOM 826 O O . LEU A 1 99 ? -18.010 -1.156 29.367 1.00 88.00 99 LEU A O 1
ATOM 830 N N . SER A 1 100 ? -17.271 0.388 30.810 1.00 92.12 100 SER A N 1
ATOM 831 C CA . SER A 1 100 ? -18.411 1.272 30.581 1.00 92.12 100 SER A CA 1
ATOM 832 C C . SER A 1 100 ? -18.439 1.753 29.126 1.00 92.12 100 SER A C 1
ATOM 834 O O . SER A 1 100 ? -17.399 2.044 28.529 1.00 92.12 100 SER A O 1
ATOM 836 N N . ILE A 1 101 ? -19.646 1.866 28.567 1.00 90.88 101 ILE A N 1
ATOM 837 C CA . ILE A 1 101 ? -19.888 2.162 27.144 1.00 90.88 101 ILE A CA 1
ATOM 838 C C . ILE A 1 101 ? -19.118 3.413 26.694 1.00 90.88 101 ILE A C 1
ATOM 840 O O . ILE A 1 101 ? -18.438 3.393 25.670 1.00 90.88 101 ILE A O 1
ATOM 844 N N . ASN A 1 102 ? -19.124 4.469 27.511 1.00 92.81 102 ASN A N 1
ATOM 845 C CA . ASN A 1 102 ? -18.427 5.722 27.205 1.00 92.81 102 ASN A CA 1
ATOM 846 C C . ASN A 1 102 ? -16.909 5.535 27.059 1.00 92.81 102 ASN A C 1
ATOM 848 O O . ASN A 1 102 ? -16.292 6.126 26.176 1.00 92.81 102 ASN A O 1
ATOM 852 N N . LYS A 1 103 ? -16.298 4.682 27.893 1.00 91.69 103 LYS A N 1
ATOM 853 C CA . LYS A 1 103 ? -14.861 4.392 27.810 1.00 91.69 103 LYS A CA 1
ATOM 854 C C . LYS A 1 103 ? -14.541 3.552 26.577 1.00 91.69 103 LYS A C 1
ATOM 856 O O . LYS A 1 103 ? -13.549 3.832 25.913 1.00 91.69 103 LYS A O 1
ATOM 861 N N . ILE A 1 104 ? -15.386 2.574 26.239 1.00 91.81 104 ILE A N 1
ATOM 862 C CA . ILE A 1 104 ? -15.201 1.729 25.046 1.00 91.81 104 ILE A CA 1
ATOM 863 C C . ILE A 1 104 ? -15.145 2.589 23.783 1.00 91.81 104 ILE A C 1
ATOM 865 O O . ILE A 1 104 ? -14.263 2.387 22.953 1.00 91.81 104 ILE A O 1
ATOM 869 N N . VAL A 1 105 ? -16.045 3.569 23.653 1.00 91.00 105 VAL A N 1
ATOM 870 C CA . VAL A 1 105 ? -16.077 4.454 22.480 1.00 91.00 105 VAL A CA 1
ATOM 871 C C . VAL A 1 105 ? -14.787 5.270 22.370 1.00 91.00 105 VAL A C 1
ATOM 873 O O . VAL A 1 105 ? -14.180 5.309 21.298 1.00 91.00 105 VAL A O 1
ATOM 876 N N . ILE A 1 106 ? -14.327 5.868 23.475 1.00 93.31 106 ILE A N 1
ATOM 877 C CA . ILE A 1 106 ? -13.108 6.690 23.483 1.00 93.31 106 ILE A CA 1
ATOM 878 C C . ILE A 1 106 ? -11.873 5.838 23.159 1.00 93.31 106 ILE A C 1
ATOM 880 O O . ILE A 1 106 ? -11.115 6.181 22.252 1.00 93.31 106 ILE A O 1
ATOM 884 N N . TYR A 1 107 ? -11.684 4.702 23.838 1.00 92.94 107 TYR A N 1
ATOM 885 C CA . TYR A 1 107 ? -10.545 3.817 23.573 1.00 92.94 107 TYR A CA 1
ATOM 886 C C . TYR A 1 107 ? -10.585 3.222 22.166 1.00 92.94 107 TYR A C 1
ATOM 888 O O . TYR A 1 107 ? -9.547 3.133 21.514 1.00 92.94 107 TYR A O 1
ATOM 896 N N . GLY A 1 108 ? -11.771 2.864 21.672 1.00 90.12 108 GLY A N 1
ATOM 897 C CA . GLY A 1 108 ? -11.949 2.354 20.317 1.00 90.12 108 GLY A CA 1
ATOM 898 C C . GLY A 1 108 ? -11.472 3.353 19.265 1.00 90.12 108 GLY A C 1
ATOM 899 O O . GLY A 1 108 ? -10.746 2.971 18.350 1.00 90.12 108 GLY A O 1
ATOM 900 N N . TYR A 1 109 ? -11.806 4.637 19.424 1.00 91.69 109 TYR A N 1
ATOM 901 C CA . TYR A 1 109 ? -11.333 5.685 18.518 1.00 91.69 109 TYR A CA 1
ATOM 902 C C . TYR A 1 1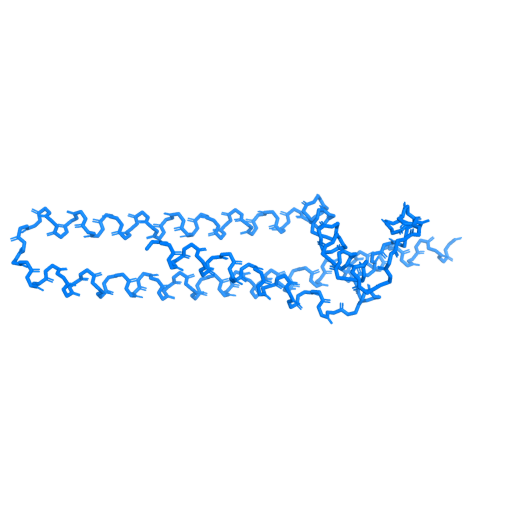09 ? -9.812 5.882 18.595 1.00 91.69 109 TYR A C 1
ATOM 904 O O . TYR A 1 109 ? -9.152 6.012 17.563 1.00 91.69 109 TYR A O 1
ATOM 912 N N . VAL A 1 110 ? -9.241 5.855 19.803 1.00 93.81 110 VAL A N 1
ATOM 913 C CA . VAL A 1 110 ? -7.790 6.000 20.011 1.00 93.81 110 VAL A CA 1
ATOM 914 C C . VAL A 1 110 ? -7.015 4.849 19.364 1.00 93.81 110 VAL A C 1
ATOM 916 O O . VAL A 1 110 ? -6.058 5.103 18.634 1.00 93.81 110 VAL A O 1
ATOM 919 N N . ILE A 1 111 ? -7.442 3.599 19.579 1.00 90.88 111 ILE A N 1
ATOM 920 C CA . ILE A 1 111 ? -6.815 2.408 18.981 1.00 90.88 111 ILE A CA 1
ATOM 921 C C . ILE A 1 111 ? -6.960 2.435 17.457 1.00 90.88 111 ILE A C 1
ATOM 923 O O . ILE A 1 111 ? -5.997 2.184 16.738 1.00 90.88 111 ILE A O 1
ATOM 927 N N . LEU A 1 112 ? -8.145 2.781 16.949 1.00 88.88 112 LEU A N 1
AT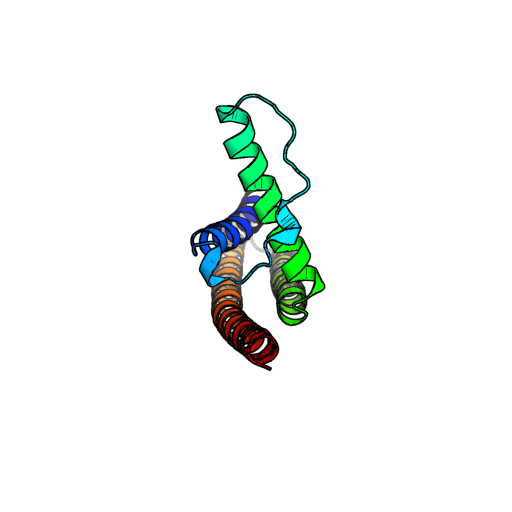OM 928 C CA . LEU A 1 112 ? -8.383 2.880 15.512 1.00 88.88 112 LEU A CA 1
ATOM 929 C C . LEU A 1 112 ? -7.450 3.903 14.854 1.00 88.88 112 LEU A C 1
ATOM 931 O O . LEU A 1 112 ? -6.824 3.616 13.832 1.00 88.88 112 LEU A O 1
ATOM 935 N N . SER A 1 113 ? -7.348 5.093 15.448 1.00 90.88 113 SER A N 1
ATOM 936 C CA . SER A 1 113 ? -6.514 6.178 14.936 1.00 90.88 113 SER A CA 1
ATOM 937 C C . SER A 1 113 ? -5.025 5.818 14.967 1.00 90.88 113 SER A C 1
ATOM 939 O O . SER A 1 113 ? -4.313 6.041 13.983 1.00 90.88 113 SER A O 1
ATOM 941 N N . SER A 1 114 ? -4.549 5.200 16.055 1.00 94.06 114 SER A N 1
ATOM 942 C CA . SER A 1 114 ? -3.140 4.817 16.193 1.00 94.06 114 SER A CA 1
ATOM 943 C C . SER A 1 114 ? -2.739 3.717 15.210 1.00 94.06 114 SER A C 1
ATOM 945 O O . SER A 1 114 ? -1.738 3.866 14.508 1.00 94.06 114 SER A O 1
ATOM 947 N N . VAL A 1 115 ? -3.549 2.661 15.080 1.00 90.06 115 VAL A N 1
ATOM 948 C CA . VAL A 1 115 ? -3.308 1.567 14.127 1.00 90.06 115 VAL A CA 1
ATOM 949 C C . VAL A 1 115 ? -3.315 2.099 12.696 1.00 90.06 115 VAL A C 1
ATOM 951 O O . VAL A 1 115 ? -2.367 1.857 11.949 1.00 90.06 115 VAL A O 1
ATOM 954 N N . THR A 1 116 ? -4.313 2.910 12.334 1.00 88.38 116 THR A N 1
ATOM 955 C CA . THR A 1 116 ? -4.399 3.513 10.994 1.00 88.38 116 THR A CA 1
ATOM 956 C C . THR A 1 116 ? -3.172 4.374 10.685 1.00 88.38 116 THR A C 1
ATOM 958 O O . THR A 1 116 ? -2.610 4.284 9.593 1.00 88.38 116 THR A O 1
ATOM 961 N N . SER A 1 117 ? -2.705 5.170 11.652 1.00 92.69 117 SER A N 1
ATOM 962 C CA . SER A 1 117 ? -1.517 6.015 11.483 1.00 92.69 117 SER A CA 1
ATOM 963 C C . SER A 1 117 ? -0.258 5.184 11.214 1.00 92.69 117 SER A C 1
ATOM 965 O O . SER A 1 117 ? 0.488 5.479 10.279 1.00 92.69 117 SER A O 1
ATOM 967 N N . ILE A 1 118 ? -0.046 4.104 11.973 1.00 92.50 118 ILE A N 1
ATOM 968 C CA . ILE A 1 118 ? 1.091 3.190 11.780 1.00 92.50 118 ILE A CA 1
ATOM 969 C C . ILE A 1 118 ? 1.023 2.519 10.401 1.00 92.50 118 ILE A C 1
ATOM 971 O O . ILE A 1 118 ? 2.027 2.467 9.690 1.00 92.50 118 ILE A O 1
ATOM 975 N N . MET A 1 119 ? -0.157 2.055 9.983 1.00 90.06 119 MET A N 1
ATOM 976 C CA . MET A 1 119 ? -0.348 1.416 8.676 1.00 90.06 119 MET A CA 1
ATOM 977 C C . MET A 1 119 ? -0.043 2.362 7.511 1.00 90.06 119 MET A C 1
ATOM 979 O O . MET A 1 119 ? 0.595 1.954 6.537 1.00 90.06 119 MET A O 1
ATOM 983 N N . ILE A 1 120 ? -0.457 3.630 7.610 1.00 88.69 120 ILE A N 1
ATOM 984 C CA . ILE A 1 120 ? -0.158 4.651 6.599 1.00 88.69 120 ILE A CA 1
ATOM 985 C C . ILE A 1 120 ? 1.355 4.876 6.508 1.00 88.69 120 ILE A C 1
ATOM 987 O O . ILE A 1 120 ? 1.904 4.854 5.406 1.00 88.69 120 ILE A O 1
ATOM 991 N N . LEU A 1 121 ? 2.045 5.032 7.643 1.00 91.94 121 LEU A N 1
ATOM 992 C CA . LEU A 1 121 ? 3.499 5.225 7.668 1.00 91.94 121 LEU A CA 1
ATOM 993 C C . LEU A 1 121 ? 4.248 4.033 7.058 1.00 91.94 121 LEU A C 1
ATOM 995 O O . LEU A 1 121 ? 5.111 4.229 6.202 1.00 91.94 121 LEU A O 1
ATOM 999 N N . LEU A 1 122 ? 3.883 2.804 7.435 1.00 89.75 122 LEU A N 1
ATOM 1000 C CA . LEU A 1 122 ? 4.464 1.589 6.858 1.00 89.75 122 LEU A CA 1
ATOM 1001 C C . LEU A 1 122 ? 4.228 1.514 5.345 1.00 89.75 122 LEU A C 1
ATOM 1003 O O . LEU A 1 122 ? 5.156 1.225 4.592 1.00 89.75 122 LEU A O 1
ATOM 1007 N N . THR A 1 123 ? 3.021 1.854 4.888 1.00 87.69 123 THR A N 1
ATOM 1008 C CA . THR A 1 123 ? 2.684 1.883 3.457 1.00 87.69 123 THR A CA 1
ATOM 1009 C C . THR A 1 123 ? 3.554 2.893 2.702 1.00 87.69 123 THR A C 1
ATOM 1011 O O . THR A 1 123 ? 4.097 2.566 1.647 1.00 87.69 123 THR A O 1
ATOM 1014 N N . ILE A 1 124 ? 3.756 4.096 3.253 1.00 87.81 124 ILE A N 1
ATOM 1015 C CA . ILE A 1 124 ? 4.634 5.116 2.658 1.00 87.81 124 ILE A CA 1
ATOM 1016 C C . ILE A 1 124 ? 6.074 4.598 2.554 1.00 87.81 124 ILE A C 1
ATOM 1018 O O . ILE A 1 124 ? 6.699 4.743 1.503 1.00 87.81 124 ILE A O 1
ATOM 1022 N N . ILE A 1 125 ? 6.599 3.965 3.608 1.00 89.69 125 ILE A N 1
ATOM 1023 C CA . ILE A 1 125 ? 7.963 3.414 3.617 1.00 89.69 125 ILE A CA 1
ATOM 1024 C C . ILE A 1 125 ? 8.119 2.325 2.548 1.00 89.69 125 ILE A C 1
ATOM 1026 O O . ILE A 1 125 ? 9.083 2.368 1.777 1.00 89.69 125 ILE A O 1
ATOM 1030 N N . CYS A 1 126 ? 7.167 1.389 2.455 1.00 88.44 126 CYS A N 1
ATOM 1031 C CA . CYS A 1 126 ? 7.148 0.356 1.417 1.00 88.44 126 CYS A CA 1
ATOM 1032 C C . CYS A 1 126 ? 7.180 0.981 0.017 1.00 88.44 126 CYS A C 1
ATOM 1034 O O . CYS A 1 126 ? 8.047 0.648 -0.788 1.00 88.44 126 CYS A O 1
ATOM 1036 N N . ILE A 1 127 ? 6.308 1.957 -0.241 1.00 85.06 127 ILE A N 1
ATOM 1037 C CA . ILE A 1 127 ? 6.227 2.661 -1.525 1.00 85.06 127 ILE A CA 1
ATOM 1038 C C . ILE A 1 127 ? 7.552 3.353 -1.881 1.00 85.06 127 ILE A C 1
ATOM 1040 O O . ILE A 1 127 ? 8.028 3.262 -3.015 1.00 85.06 127 ILE A O 1
ATOM 1044 N N . VAL A 1 128 ? 8.168 4.056 -0.928 1.00 87.31 128 VAL A N 1
ATOM 1045 C CA . VAL A 1 128 ? 9.428 4.778 -1.161 1.00 87.31 128 VAL A CA 1
ATOM 1046 C C . VAL A 1 128 ? 10.569 3.811 -1.477 1.00 87.31 128 VAL A C 1
ATOM 1048 O O . VAL A 1 128 ? 11.369 4.084 -2.377 1.00 87.31 128 VAL A O 1
ATOM 1051 N N . LYS A 1 129 ? 10.647 2.685 -0.761 1.00 88.69 129 LYS A N 1
ATOM 1052 C CA . LYS A 1 129 ? 11.666 1.654 -0.990 1.00 88.69 129 LYS A CA 1
ATOM 1053 C C . LYS A 1 129 ? 11.535 1.048 -2.387 1.00 88.69 129 LYS A C 1
ATOM 1055 O O . LYS A 1 129 ? 12.525 0.935 -3.107 1.00 88.69 129 LYS A O 1
ATOM 1060 N N . GLU A 1 130 ? 10.312 0.753 -2.794 1.00 86.44 130 GLU A N 1
ATOM 1061 C CA . GLU A 1 130 ? 10.013 0.114 -4.077 1.00 86.44 130 GLU A CA 1
ATOM 1062 C C . GLU A 1 130 ? 10.230 1.036 -5.258 1.00 86.44 130 GLU A C 1
ATOM 1064 O O . GLU A 1 130 ? 10.776 0.631 -6.283 1.00 86.44 130 GLU A O 1
ATOM 1069 N N . ARG A 1 131 ? 9.923 2.325 -5.094 1.00 85.19 131 ARG A N 1
ATOM 1070 C CA . ARG A 1 131 ? 10.251 3.324 -6.110 1.00 85.19 131 ARG A CA 1
ATOM 1071 C C . ARG A 1 131 ? 11.752 3.353 -6.405 1.00 85.19 131 ARG A C 1
ATOM 1073 O O . ARG A 1 131 ? 12.139 3.470 -7.566 1.00 85.19 131 ARG A O 1
ATOM 1080 N N . LYS A 1 132 ? 12.601 3.240 -5.375 1.00 88.00 132 LYS A N 1
ATOM 1081 C CA . LYS A 1 132 ? 14.059 3.179 -5.565 1.00 88.00 132 LYS A CA 1
ATOM 1082 C C . LYS A 1 132 ? 14.470 1.910 -6.311 1.00 88.00 132 LYS A C 1
ATOM 1084 O O . LYS A 1 132 ? 15.263 2.004 -7.241 1.00 88.00 132 LYS A O 1
ATOM 1089 N N . GLN A 1 133 ? 13.912 0.756 -5.946 1.00 87.19 133 GLN A N 1
ATOM 1090 C CA . GLN A 1 133 ? 14.220 -0.518 -6.604 1.00 87.19 133 GLN A CA 1
ATOM 1091 C C . GLN A 1 133 ? 13.759 -0.544 -8.065 1.00 87.19 133 GLN A C 1
ATOM 1093 O O . GLN A 1 133 ? 14.534 -0.914 -8.941 1.00 87.19 133 GLN A O 1
ATOM 1098 N N . THR A 1 134 ? 12.549 -0.058 -8.343 1.00 83.12 134 THR A N 1
ATOM 1099 C CA . THR A 1 134 ? 11.994 0.028 -9.701 1.00 83.12 134 THR A CA 1
ATOM 1100 C C . THR A 1 134 ? 12.852 0.924 -10.594 1.00 83.12 134 THR A C 1
ATOM 1102 O O . THR A 1 134 ? 13.157 0.559 -11.723 1.00 83.12 134 THR A O 1
ATOM 1105 N N . LEU A 1 135 ? 13.314 2.075 -10.088 1.00 84.62 135 LEU A N 1
ATOM 1106 C CA . LEU A 1 135 ? 14.212 2.957 -10.842 1.00 84.62 135 LEU A CA 1
ATOM 1107 C C . LEU A 1 135 ? 15.563 2.305 -11.158 1.00 84.62 135 LEU A C 1
ATOM 1109 O O . LEU A 1 135 ? 16.101 2.526 -12.239 1.00 84.62 135 LEU A O 1
ATOM 1113 N N . ILE A 1 136 ? 16.120 1.527 -10.227 1.00 89.19 136 ILE A N 1
ATOM 1114 C CA . ILE A 1 136 ? 17.368 0.785 -10.458 1.00 89.19 136 ILE A CA 1
ATOM 1115 C C . ILE A 1 136 ? 17.145 -0.289 -11.527 1.00 89.19 136 ILE A C 1
ATOM 1117 O O . ILE A 1 136 ? 17.933 -0.378 -12.463 1.00 89.19 136 ILE A O 1
ATOM 1121 N N . PHE A 1 137 ? 16.042 -1.034 -11.434 1.00 86.06 137 PHE A N 1
ATOM 1122 C CA . PHE A 1 137 ? 15.682 -2.064 -12.405 1.00 86.06 137 PHE A CA 1
ATOM 1123 C C . PHE A 1 137 ? 15.491 -1.492 -13.816 1.00 86.06 137 PHE A C 1
ATOM 1125 O O . PHE A 1 137 ? 16.068 -2.009 -14.764 1.00 86.06 137 PHE A O 1
ATOM 1132 N N . ILE A 1 138 ? 14.759 -0.380 -13.956 1.00 83.12 138 ILE A N 1
ATOM 1133 C CA . ILE A 1 138 ? 14.565 0.295 -15.251 1.00 83.12 138 ILE A CA 1
ATOM 1134 C C . ILE A 1 138 ? 15.906 0.747 -15.840 1.00 83.12 138 ILE A C 1
ATOM 1136 O O . ILE A 1 138 ? 16.140 0.581 -17.034 1.00 83.12 138 ILE A O 1
ATOM 1140 N N . LYS A 1 139 ? 16.806 1.303 -15.016 1.00 87.25 139 LYS A N 1
ATOM 1141 C CA . LYS A 1 139 ? 18.146 1.700 -15.475 1.00 87.25 139 LYS A CA 1
ATOM 1142 C C . LYS A 1 139 ? 18.955 0.507 -15.979 1.00 87.25 139 LYS A C 1
ATOM 1144 O O . LYS A 1 139 ? 19.601 0.627 -17.013 1.00 87.25 139 LYS A O 1
ATOM 1149 N N . GLN A 1 140 ? 18.916 -0.612 -15.260 1.00 89.25 140 GLN A N 1
ATOM 1150 C CA . GLN A 1 140 ? 19.619 -1.830 -15.651 1.00 89.25 140 GLN A CA 1
ATOM 1151 C C . GLN A 1 140 ? 19.059 -2.390 -16.962 1.00 89.25 140 GLN A C 1
ATOM 1153 O O . GLN A 1 140 ? 19.805 -2.560 -17.917 1.00 89.25 140 GLN A O 1
ATOM 1158 N N . TRP A 1 141 ? 17.736 -2.533 -17.049 1.00 83.75 141 TRP A N 1
ATOM 1159 C CA . TRP A 1 141 ? 17.046 -2.993 -18.253 1.00 83.75 141 TRP A CA 1
ATOM 1160 C C . TRP A 1 141 ? 17.361 -2.121 -19.479 1.00 83.75 141 TRP A C 1
ATOM 1162 O O . TRP A 1 141 ? 17.654 -2.631 -20.558 1.00 83.75 141 TRP A O 1
ATOM 1172 N N . LYS A 1 142 ? 17.370 -0.792 -19.310 1.00 84.00 142 LYS A N 1
ATOM 1173 C CA . LYS A 1 142 ? 17.720 0.147 -20.383 1.00 84.00 142 LYS A CA 1
ATOM 1174 C C . LYS A 1 142 ? 19.153 -0.057 -20.884 1.00 84.00 142 LYS A C 1
ATOM 1176 O O . LYS A 1 142 ? 19.377 0.001 -22.089 1.00 84.00 142 LYS A O 1
ATOM 1181 N N . ASN A 1 143 ? 20.109 -0.274 -19.982 1.00 89.38 143 ASN A N 1
ATOM 1182 C CA . ASN A 1 143 ? 21.501 -0.511 -20.363 1.00 89.38 143 ASN A CA 1
ATOM 1183 C C . ASN A 1 143 ? 21.656 -1.838 -21.119 1.00 89.38 143 ASN A C 1
ATOM 1185 O O . ASN A 1 143 ? 22.339 -1.870 -22.140 1.00 89.38 143 ASN A O 1
ATOM 1189 N N . ASP A 1 144 ? 20.978 -2.893 -20.666 1.00 88.38 144 ASP A N 1
ATOM 1190 C CA . ASP A 1 144 ? 21.047 -4.218 -21.289 1.00 88.38 144 ASP A CA 1
ATOM 1191 C C . ASP A 1 144 ? 20.506 -4.198 -22.732 1.00 88.38 144 ASP A C 1
ATOM 1193 O O . ASP A 1 144 ? 21.089 -4.813 -23.619 1.00 88.38 144 ASP A O 1
ATOM 1197 N N . HIS A 1 145 ? 19.441 -3.435 -23.007 1.00 82.56 145 HIS A N 1
ATOM 1198 C CA . HIS A 1 145 ? 18.861 -3.343 -24.354 1.00 82.56 145 HIS A CA 1
ATOM 1199 C C . HIS A 1 145 ? 19.561 -2.358 -25.298 1.00 82.56 145 HIS A C 1
ATOM 1201 O O . HIS A 1 145 ? 19.542 -2.576 -26.509 1.00 82.56 145 HIS A O 1
ATOM 1207 N N . LEU A 1 146 ? 20.174 -1.288 -24.784 1.00 81.00 146 LEU A N 1
ATOM 1208 C CA . LEU A 1 146 ? 20.922 -0.349 -25.628 1.00 81.00 146 LEU A CA 1
ATOM 1209 C C . LEU A 1 146 ? 22.238 -0.949 -26.135 1.00 81.00 146 LEU A C 1
ATOM 1211 O O . LEU A 1 146 ? 22.617 -0.681 -27.272 1.00 81.00 146 LEU A O 1
ATOM 1215 N N . ASN A 1 147 ? 22.899 -1.791 -25.336 1.00 78.88 147 ASN A N 1
ATOM 1216 C CA . ASN A 1 147 ? 24.151 -2.436 -25.738 1.00 78.88 147 ASN A CA 1
ATOM 1217 C C . ASN A 1 147 ? 23.945 -3.464 -26.866 1.00 78.88 147 ASN A C 1
ATOM 1219 O O . ASN A 1 147 ? 24.793 -3.582 -27.740 1.00 78.88 147 ASN A O 1
ATOM 1223 N N . VAL A 1 148 ? 22.794 -4.146 -26.902 1.00 71.69 148 VAL A N 1
ATOM 1224 C CA . VAL A 1 148 ? 22.468 -5.147 -27.939 1.00 71.69 148 VAL A CA 1
ATOM 1225 C C . VAL A 1 148 ? 22.196 -4.516 -29.314 1.00 71.69 148 VAL A C 1
ATOM 1227 O O . VAL A 1 148 ? 22.269 -5.204 -30.321 1.00 71.69 148 VAL A O 1
ATOM 1230 N N . GLN A 1 149 ? 21.887 -3.217 -29.393 1.00 63.91 149 GLN A N 1
ATOM 1231 C CA . GLN A 1 149 ? 21.676 -2.529 -30.679 1.00 63.91 149 GLN A CA 1
ATOM 1232 C C . GLN A 1 149 ? 22.962 -1.966 -31.304 1.00 63.91 149 GLN A C 1
ATOM 1234 O O . GLN A 1 149 ? 22.905 -1.440 -32.415 1.00 63.91 149 GLN A O 1
ATOM 1239 N N . GLN A 1 150 ? 24.091 -2.007 -30.588 1.00 62.41 150 GLN A N 1
ATOM 1240 C CA . GLN A 1 150 ? 25.370 -1.470 -31.065 1.00 62.41 150 GLN A CA 1
ATOM 1241 C C . GLN A 1 150 ? 26.334 -2.542 -31.597 1.00 62.41 150 GLN A C 1
ATOM 1243 O O . GLN A 1 150 ? 27.347 -2.170 -32.189 1.00 62.41 150 GLN A O 1
ATOM 1248 N N . GLU A 1 151 ? 26.022 -3.827 -31.407 1.00 53.72 151 GLU A N 1
ATOM 1249 C CA . GLU A 1 151 ? 26.720 -4.976 -32.013 1.00 53.72 151 GLU A CA 1
ATOM 1250 C C . GLU A 1 151 ? 26.018 -5.441 -33.294 1.00 53.72 151 GLU A C 1
ATOM 1252 O O . GLU A 1 151 ? 26.743 -5.769 -34.262 1.00 53.72 151 GLU A O 1
#